Protein AF-A0A2V6AEI7-F1 (afdb_monomer)

Mean predicted aligned error: 3.2 Å

Foldseek 3Di:
DWEWDADPVRQWIWGFPQCFQWIWIAGPVVRHTPDIGGRNDHRDHYDDDDD

Secondary structure (DSSP, 8-state):
---EEE-TTSSEEEEEETTTTEEEEEETTTTEEEEEE----SS--------

Radius of gyration: 10.67 Å; Cα contacts (8 Å, |Δi|>4): 105; chains: 1; bounding box: 24×22×27 Å

Structure (mmCIF, N/CA/C/O backbone):
data_AF-A0A2V6AEI7-F1
#
_entry.id   AF-A0A2V6AEI7-F1
#
loop_
_atom_site.group_PDB
_atom_site.id
_atom_site.type_symbol
_atom_site.label_atom_id
_atom_site.label_alt_id
_atom_site.label_comp_id
_atom_site.label_asym_id
_atom_site.label_entity_id
_atom_site.label_seq_id
_atom_site.pdbx_PDB_ins_code
_atom_site.Cartn_x
_atom_site.Cartn_y
_atom_site.Cartn_z
_atom_site.occupancy
_atom_site.B_iso_or_equiv
_atom_site.auth_seq_id
_atom_site.auth_comp_id
_atom_site.auth_asym_id
_atom_site.auth_atom_id
_atom_site.pdbx_PDB_model_num
ATOM 1 N N . SER A 1 1 ? -0.805 13.304 -7.276 1.00 52.47 1 SER A N 1
ATOM 2 C CA . SER A 1 1 ? -1.891 12.392 -6.882 1.00 52.47 1 SER A CA 1
ATOM 3 C C . SER A 1 1 ? 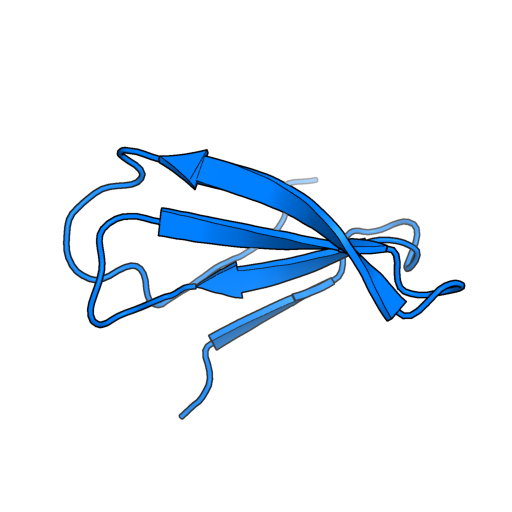-1.279 11.21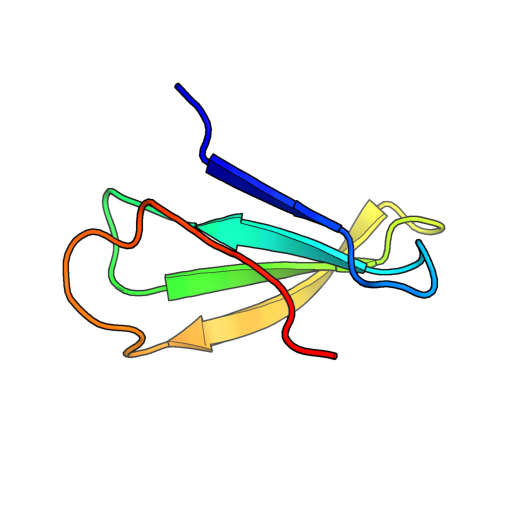2 -6.169 1.00 52.47 1 SER A C 1
ATOM 5 O O . SER A 1 1 ? -0.289 10.695 -6.665 1.00 52.47 1 SER A O 1
ATOM 7 N N . PHE A 1 2 ? -1.790 10.852 -4.995 1.00 58.16 2 PHE A N 1
ATOM 8 C CA . PHE A 1 2 ? -1.381 9.630 -4.306 1.00 58.16 2 PHE A CA 1
ATOM 9 C C . PHE A 1 2 ? -2.285 8.515 -4.809 1.00 58.16 2 PHE A C 1
ATOM 11 O O . PHE A 1 2 ? -3.504 8.685 -4.804 1.00 58.16 2 PHE A O 1
ATOM 18 N N . PHE A 1 3 ? -1.693 7.433 -5.299 1.00 83.75 3 PHE A N 1
ATOM 19 C CA . PHE A 1 3 ? -2.450 6.285 -5.760 1.00 83.75 3 PHE A CA 1
ATOM 20 C C . PHE A 1 3 ? -2.364 5.198 -4.698 1.00 83.75 3 PHE A C 1
ATOM 22 O O . PHE A 1 3 ? -1.301 4.879 -4.162 1.00 83.75 3 PHE A O 1
ATOM 29 N N . SER A 1 4 ? -3.531 4.727 -4.296 1.00 91.62 4 SER A N 1
ATOM 30 C CA . SER A 1 4 ? -3.676 3.852 -3.148 1.00 91.62 4 SER A CA 1
ATOM 31 C C . SER A 1 4 ? -4.998 3.115 -3.231 1.00 91.62 4 SER A C 1
ATOM 33 O O . SER A 1 4 ? -5.972 3.679 -3.729 1.00 91.62 4 SER A O 1
ATOM 35 N N . ALA A 1 5 ? -5.049 1.902 -2.695 1.00 94.44 5 ALA A N 1
ATOM 36 C CA . ALA A 1 5 ? -6.261 1.097 -2.669 1.00 94.44 5 ALA A CA 1
ATOM 37 C C . ALA A 1 5 ? -6.469 0.479 -1.284 1.00 94.44 5 ALA A C 1
ATOM 39 O O . ALA A 1 5 ? -5.515 0.172 -0.569 1.00 94.44 5 ALA A O 1
ATOM 40 N N . ILE A 1 6 ? -7.730 0.288 -0.909 1.00 95.31 6 ILE A N 1
ATOM 41 C CA . ILE A 1 6 ? -8.127 -0.443 0.297 1.00 95.31 6 ILE A CA 1
ATOM 42 C C . ILE A 1 6 ? -8.677 -1.794 -0.153 1.00 95.31 6 ILE A C 1
ATOM 44 O O . ILE A 1 6 ? -9.409 -1.859 -1.143 1.00 95.31 6 ILE A O 1
ATOM 48 N N . ASN A 1 7 ? -8.299 -2.868 0.539 1.00 95.56 7 ASN A N 1
ATOM 49 C CA . ASN A 1 7 ? -8.811 -4.199 0.221 1.00 95.56 7 ASN A CA 1
ATOM 50 C C . ASN A 1 7 ? -10.317 -4.32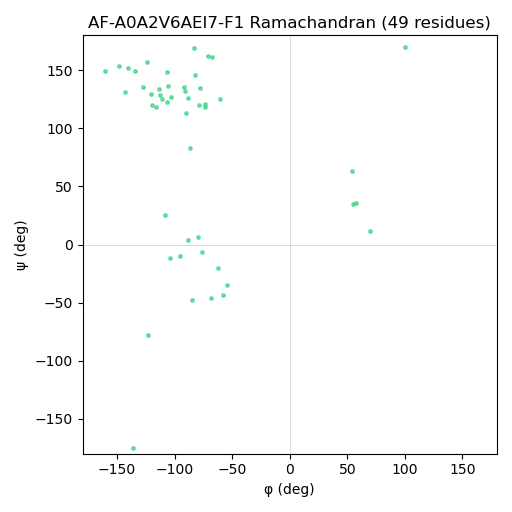4 0.527 1.00 95.56 7 ASN A C 1
ATOM 52 O O . ASN A 1 7 ? -10.843 -3.545 1.320 1.00 95.56 7 ASN A O 1
ATOM 56 N N . PRO A 1 8 ? -11.020 -5.323 -0.040 1.00 96.06 8 PRO A N 1
ATOM 57 C CA . PRO A 1 8 ? -12.464 -5.481 0.165 1.00 96.06 8 PRO A CA 1
ATOM 58 C C . PRO A 1 8 ? -12.894 -5.556 1.637 1.00 96.06 8 PRO A C 1
ATOM 60 O O . PRO A 1 8 ? -13.931 -5.010 2.001 1.00 96.06 8 PRO A O 1
ATOM 63 N N . ASP A 1 9 ? -12.067 -6.166 2.491 1.00 95.75 9 ASP A N 1
ATOM 64 C CA . ASP A 1 9 ? -12.335 -6.294 3.930 1.00 95.75 9 ASP A CA 1
ATOM 65 C C . ASP A 1 9 ? -12.086 -4.998 4.724 1.00 95.75 9 ASP A C 1
ATOM 67 O O . ASP A 1 9 ? -12.352 -4.943 5.924 1.00 95.75 9 ASP A O 1
ATOM 71 N N . GLY A 1 10 ? -11.539 -3.954 4.094 1.00 96.50 10 GLY A N 1
ATOM 72 C CA . GLY A 1 10 ? -11.333 -2.646 4.717 1.00 96.50 10 GLY A CA 1
ATOM 73 C C . GLY A 1 10 ? -10.256 -2.597 5.804 1.00 96.50 10 GLY A C 1
ATOM 74 O O . GLY A 1 10 ? -10.179 -1.609 6.531 1.00 96.50 10 GLY A O 1
ATOM 75 N N . ASN A 1 11 ? -9.437 -3.641 5.953 1.00 98.06 11 ASN A N 1
ATOM 76 C CA . ASN A 1 11 ? -8.441 -3.752 7.025 1.00 98.06 11 ASN A CA 1
ATOM 77 C C . ASN A 1 11 ? -6.999 -3.496 6.563 1.00 98.06 11 ASN A C 1
ATOM 79 O O . ASN A 1 11 ? -6.117 -3.318 7.401 1.00 98.06 11 ASN A O 1
ATOM 83 N N . ARG A 1 12 ? -6.750 -3.443 5.251 1.00 98.00 12 ARG A N 1
ATOM 84 C CA . ARG A 1 12 ? -5.425 -3.205 4.674 1.00 98.00 12 ARG A CA 1
ATOM 85 C C . ARG A 1 12 ? -5.452 -2.068 3.671 1.00 98.00 12 ARG A C 1
ATOM 87 O O . ARG A 1 12 ? -6.307 -2.016 2.787 1.00 98.00 12 ARG A O 1
ATOM 94 N N . PHE A 1 13 ? -4.451 -1.206 3.776 1.00 97.00 13 PHE A N 1
ATOM 95 C CA . PH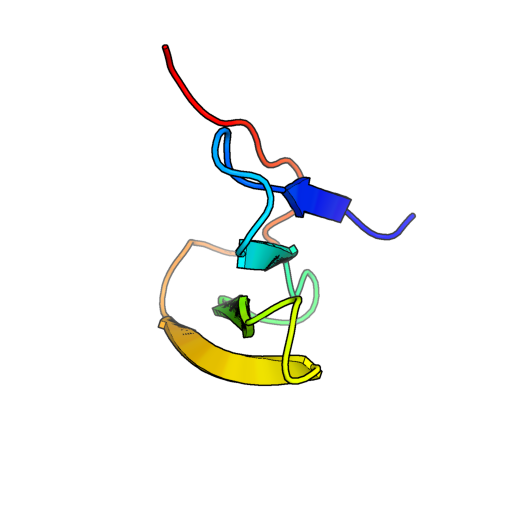E A 1 13 ? -4.218 -0.097 2.866 1.00 97.00 13 PHE A CA 1
ATOM 96 C C . PHE A 1 13 ? -2.939 -0.328 2.067 1.00 97.00 13 PHE A C 1
ATOM 98 O O . PHE A 1 13 ? -1.888 -0.625 2.630 1.00 97.00 13 PHE A O 1
ATOM 105 N N . TYR A 1 14 ? -3.042 -0.198 0.751 1.00 96.56 14 TYR A N 1
ATOM 106 C CA . TYR A 1 14 ? -1.961 -0.426 -0.195 1.00 96.56 14 TYR A CA 1
ATOM 107 C C . TYR A 1 14 ? -1.558 0.914 -0.791 1.00 96.56 14 TYR A C 1
ATOM 109 O O . TYR A 1 14 ? -2.402 1.632 -1.329 1.00 96.56 14 TYR A O 1
ATOM 117 N N . VAL A 1 15 ? -0.272 1.243 -0.696 1.00 95.25 15 VAL A N 1
ATOM 118 C CA . VAL A 1 15 ? 0.300 2.501 -1.184 1.00 95.25 15 VAL A CA 1
ATOM 119 C C . VAL A 1 15 ? 1.350 2.187 -2.235 1.00 95.25 15 VAL A C 1
ATOM 121 O O . VAL A 1 15 ? 2.337 1.513 -1.942 1.00 95.25 15 VAL A O 1
ATOM 124 N N . SER A 1 16 ? 1.149 2.683 -3.453 1.00 94.56 16 SER A N 1
ATOM 125 C CA . SER A 1 16 ? 2.135 2.562 -4.522 1.00 94.56 16 SER A CA 1
ATOM 126 C C . SER A 1 16 ? 3.230 3.606 -4.330 1.00 94.56 16 SER 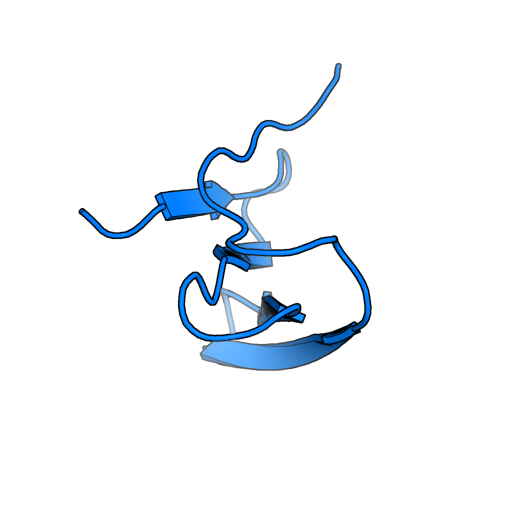A C 1
ATOM 128 O O . SER A 1 16 ? 2.960 4.812 -4.356 1.00 94.56 16 SER A O 1
ATOM 130 N N . ASN A 1 17 ? 4.472 3.158 -4.168 1.00 93.00 17 ASN A N 1
ATOM 131 C CA . ASN A 1 17 ? 5.615 4.053 -4.056 1.00 93.00 17 ASN A CA 1
ATOM 132 C C . ASN A 1 17 ? 6.115 4.379 -5.467 1.00 93.00 17 ASN A C 1
ATOM 134 O O . ASN A 1 17 ? 7.037 3.746 -5.961 1.00 93.00 17 ASN A O 1
ATOM 138 N N . SER A 1 18 ? 5.503 5.359 -6.139 1.00 89.81 18 SER A N 1
ATOM 139 C CA . SER A 1 18 ? 5.773 5.649 -7.560 1.00 89.81 18 SER A CA 1
ATOM 140 C C . SER A 1 18 ? 7.213 6.084 -7.862 1.00 89.81 18 SER A C 1
ATOM 142 O O . SER A 1 18 ? 7.638 6.018 -9.005 1.00 89.81 18 SER A O 1
ATOM 144 N N . ASN A 1 19 ? 7.965 6.554 -6.863 1.00 91.56 19 ASN A N 1
ATOM 145 C CA . ASN A 1 19 ? 9.391 6.886 -7.004 1.00 91.56 19 ASN A CA 1
ATOM 146 C C . ASN A 1 19 ? 10.316 5.684 -6.732 1.00 91.56 19 ASN A C 1
ATOM 148 O O . ASN A 1 19 ? 11.534 5.840 -6.712 1.00 91.56 19 ASN A O 1
ATOM 152 N N . ASP A 1 20 ? 9.733 4.514 -6.489 1.00 92.25 20 ASP A N 1
ATOM 153 C CA . ASP A 1 20 ? 10.386 3.248 -6.183 1.00 92.25 20 ASP A CA 1
ATOM 154 C C . ASP A 1 20 ? 9.700 2.123 -6.993 1.00 92.25 20 ASP A C 1
ATOM 156 O O . ASP A 1 20 ? 8.834 2.360 -7.836 1.00 92.25 20 ASP A O 1
ATOM 160 N N . THR A 1 21 ? 10.110 0.882 -6.766 1.00 94.25 21 THR A N 1
ATOM 161 C CA . THR A 1 21 ? 9.584 -0.341 -7.384 1.00 94.25 21 THR A CA 1
ATOM 162 C C . THR A 1 21 ? 8.770 -1.169 -6.389 1.00 94.25 21 THR A C 1
ATOM 164 O O . THR A 1 21 ? 8.667 -2.390 -6.515 1.00 94.25 21 THR A O 1
ATOM 167 N N . THR A 1 22 ? 8.208 -0.509 -5.369 1.00 95.56 22 THR A N 1
ATOM 168 C CA . THR A 1 22 ? 7.586 -1.162 -4.213 1.00 95.56 22 THR A CA 1
ATOM 169 C C . THR A 1 22 ? 6.133 -0.736 -3.986 1.00 95.56 22 THR A C 1
ATOM 171 O O . THR A 1 22 ? 5.700 0.356 -4.367 1.00 95.56 22 THR A O 1
ATOM 174 N N . VAL A 1 23 ? 5.377 -1.596 -3.299 1.00 96.44 23 VAL A N 1
ATOM 175 C CA . VAL A 1 23 ? 4.074 -1.272 -2.695 1.00 96.44 23 VAL A CA 1
ATOM 176 C C . VAL A 1 23 ? 4.150 -1.509 -1.191 1.00 96.44 23 VAL A C 1
ATOM 178 O O . VAL A 1 23 ? 4.546 -2.585 -0.744 1.00 96.44 23 VAL A O 1
ATOM 181 N N . THR A 1 24 ? 3.735 -0.525 -0.398 1.00 97.19 24 THR A N 1
ATOM 182 C CA . THR A 1 24 ? 3.634 -0.662 1.060 1.00 97.19 24 THR A CA 1
ATOM 183 C C . THR A 1 24 ? 2.240 -1.146 1.440 1.00 97.19 24 THR A C 1
ATOM 185 O O . THR A 1 24 ? 1.245 -0.578 0.992 1.00 97.19 24 THR A O 1
ATOM 188 N N . VAL A 1 25 ? 2.165 -2.163 2.299 1.00 97.62 25 VAL A N 1
ATOM 189 C CA . VAL A 1 25 ? 0.919 -2.667 2.888 1.00 97.62 25 VAL A CA 1
ATOM 190 C C . VAL A 1 25 ? 0.855 -2.242 4.347 1.00 97.62 25 VAL A C 1
ATOM 192 O O . VAL A 1 25 ? 1.734 -2.580 5.141 1.00 97.62 25 VAL A O 1
ATOM 195 N N . VAL A 1 26 ? -0.202 -1.522 4.701 1.00 98.31 26 VAL A N 1
ATOM 196 C CA . VAL A 1 26 ? -0.452 -0.987 6.040 1.00 98.31 26 VAL A CA 1
ATOM 197 C C . VAL A 1 26 ? -1.673 -1.677 6.640 1.00 98.31 26 VAL A C 1
ATOM 199 O O . VAL A 1 26 ? -2.701 -1.809 5.976 1.00 98.31 26 VAL A O 1
ATOM 202 N N . ASP A 1 27 ? -1.564 -2.104 7.893 1.00 98.31 27 ASP A N 1
ATOM 203 C CA . ASP A 1 27 ? -2.702 -2.491 8.723 1.00 98.31 27 ASP A CA 1
ATOM 204 C C . ASP A 1 27 ? -3.462 -1.234 9.148 1.00 98.31 27 ASP A C 1
ATOM 206 O O . ASP A 1 27 ? -2.907 -0.366 9.822 1.00 98.31 27 ASP A O 1
ATOM 210 N N . ILE A 1 28 ? -4.726 -1.114 8.747 1.00 97.62 28 ILE A N 1
ATOM 211 C CA . ILE A 1 28 ? -5.523 0.087 9.022 1.00 97.62 28 ILE A CA 1
ATOM 212 C C . ILE A 1 28 ? -5.832 0.245 10.522 1.00 97.62 28 ILE A C 1
ATOM 214 O O . ILE A 1 28 ? -5.652 1.352 11.028 1.00 97.62 28 ILE A O 1
ATOM 218 N N . PRO A 1 29 ? -6.257 -0.798 11.265 1.00 97.50 29 PRO A N 1
ATOM 219 C CA . PRO A 1 29 ? -6.576 -0.657 12.687 1.00 97.50 29 PRO A CA 1
ATOM 220 C C . PRO A 1 29 ? -5.416 -0.144 13.543 1.00 97.50 29 PRO A C 1
ATOM 222 O O . PRO A 1 29 ? -5.616 0.710 14.405 1.00 97.50 29 PRO A O 1
ATOM 225 N N . SER A 1 30 ? -4.211 -0.670 13.319 1.00 97.94 30 SER A N 1
ATOM 226 C CA . SER A 1 30 ? -3.025 -0.312 14.103 1.00 97.94 30 SER A CA 1
ATOM 227 C C . SER A 1 30 ? -2.164 0.779 13.467 1.00 97.94 30 SER A C 1
ATOM 229 O O . SER A 1 30 ? -1.258 1.288 14.124 1.00 97.94 30 SER A O 1
ATOM 231 N N . LEU A 1 31 ? -2.437 1.149 12.211 1.00 96.56 31 LEU A N 1
ATOM 232 C CA . LEU A 1 31 ? -1.631 2.074 11.408 1.00 96.56 31 LEU A CA 1
ATOM 233 C C . LEU A 1 31 ? -0.159 1.645 11.303 1.00 96.56 31 LEU A C 1
ATOM 235 O O . LEU A 1 31 ? 0.748 2.479 11.267 1.00 96.56 31 LEU A O 1
ATOM 239 N N . THR A 1 32 ? 0.088 0.336 11.256 1.00 98.19 32 THR A N 1
ATOM 240 C CA . THR A 1 32 ? 1.439 -0.230 11.164 1.00 98.19 32 THR A CA 1
ATOM 241 C C . THR A 1 32 ? 1.722 -0.791 9.777 1.00 98.19 32 THR A C 1
ATOM 243 O O . THR A 1 32 ? 0.828 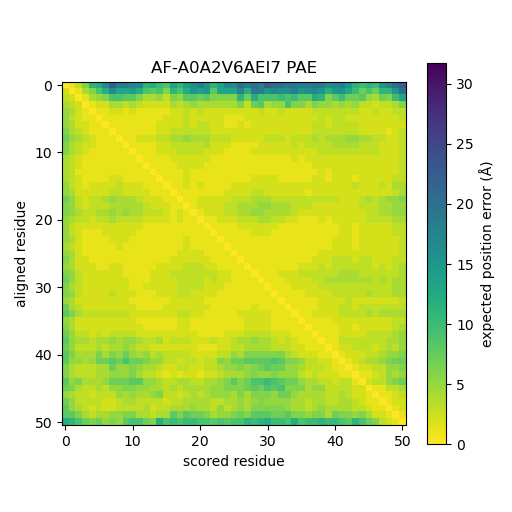-1.273 9.085 1.00 98.19 32 THR A O 1
ATOM 246 N N . VAL A 1 33 ? 2.984 -0.740 9.347 1.00 98.12 33 VAL A N 1
ATOM 247 C CA . VAL A 1 33 ? 3.409 -1.408 8.110 1.00 98.12 33 VAL A CA 1
ATOM 248 C C . VAL A 1 33 ? 3.454 -2.913 8.360 1.00 98.12 33 VAL A C 1
ATOM 250 O O . VAL A 1 33 ? 4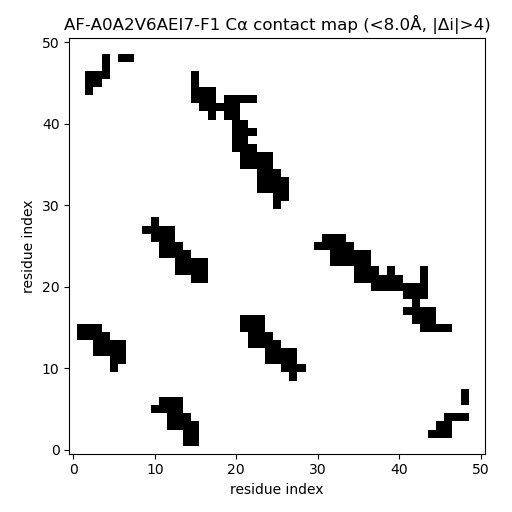.204 -3.375 9.216 1.00 98.12 33 VAL A O 1
ATOM 253 N N . LEU A 1 34 ? 2.679 -3.669 7.585 1.00 98.00 34 LEU A N 1
ATOM 254 C CA . LEU A 1 34 ? 2.714 -5.130 7.596 1.00 98.00 34 LEU A CA 1
ATOM 255 C C . LEU A 1 34 ? 3.816 -5.653 6.681 1.00 98.00 34 LEU A C 1
ATOM 257 O O . LEU A 1 34 ? 4.597 -6.518 7.070 1.00 98.00 34 LEU A O 1
ATOM 261 N N . HIS A 1 35 ? 3.870 -5.125 5.455 1.00 97.12 35 HIS A N 1
ATOM 262 C CA . HIS A 1 35 ? 4.776 -5.599 4.416 1.00 97.12 35 HIS A CA 1
ATOM 263 C C . HIS A 1 35 ? 5.199 -4.470 3.480 1.00 97.12 35 HIS A C 1
ATOM 265 O O . HIS A 1 35 ? 4.455 -3.520 3.242 1.00 97.12 35 HIS A O 1
ATOM 271 N N . VAL A 1 36 ? 6.375 -4.644 2.883 1.00 97.50 36 VAL A N 1
ATOM 272 C CA . VAL A 1 36 ? 6.801 -3.924 1.684 1.00 97.50 36 VAL A CA 1
ATOM 273 C C . VAL A 1 36 ? 6.970 -4.972 0.595 1.00 97.50 36 VAL A C 1
ATOM 275 O O . VAL A 1 36 ? 7.755 -5.904 0.758 1.00 97.50 36 VAL A O 1
ATOM 278 N N . ILE A 1 37 ? 6.186 -4.860 -0.472 1.00 96.44 37 ILE A N 1
ATOM 279 C CA . ILE A 1 37 ? 6.222 -5.768 -1.618 1.00 96.44 37 ILE A CA 1
ATOM 280 C C . ILE A 1 37 ? 7.225 -5.193 -2.624 1.00 96.44 37 ILE A C 1
ATOM 282 O O . ILE A 1 37 ? 6.959 -4.106 -3.145 1.00 96.44 37 ILE A O 1
ATOM 286 N N . PRO A 1 38 ? 8.364 -5.862 -2.877 1.00 96.25 38 PRO A N 1
ATOM 287 C CA . PRO A 1 38 ? 9.341 -5.413 -3.859 1.00 96.25 38 PRO A CA 1
ATOM 288 C C . PRO A 1 38 ? 8.974 -5.836 -5.284 1.00 96.25 38 PRO A C 1
ATOM 290 O O . PRO A 1 38 ? 8.090 -6.667 -5.491 1.00 96.25 38 PRO A O 1
ATOM 293 N N . ASP A 1 39 ? 9.695 -5.269 -6.250 1.00 94.00 39 ASP A N 1
ATOM 294 C CA . ASP A 1 39 ? 9.718 -5.691 -7.653 1.00 94.00 39 ASP A CA 1
ATOM 295 C C . ASP A 1 39 ? 8.343 -5.697 -8.350 1.00 94.00 39 ASP A C 1
ATOM 297 O O . ASP A 1 39 ? 8.076 -6.516 -9.229 1.00 94.0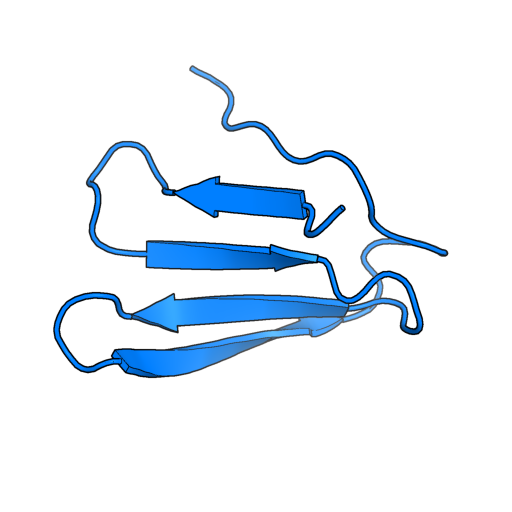0 39 ASP A O 1
ATOM 301 N N . VAL A 1 40 ? 7.466 -4.742 -8.015 1.00 92.69 40 VAL A N 1
ATOM 302 C CA . VAL A 1 40 ? 6.122 -4.618 -8.626 1.00 92.69 40 VAL A CA 1
ATOM 303 C C . VAL A 1 40 ? 6.130 -3.948 -10.009 1.00 92.69 40 VAL A C 1
ATOM 305 O O . VAL A 1 40 ? 5.077 -3.664 -10.580 1.00 92.69 40 VAL A O 1
ATOM 308 N N . GLY A 1 41 ? 7.321 -3.683 -10.549 1.00 89.62 41 GLY A N 1
ATOM 309 C CA . GLY A 1 41 ? 7.538 -2.917 -11.771 1.00 89.62 41 GLY A CA 1
ATOM 310 C C . GLY A 1 41 ? 7.942 -1.466 -11.505 1.00 89.62 41 GLY A C 1
ATOM 311 O O . GLY A 1 41 ? 7.934 -0.977 -10.376 1.00 89.62 41 GLY A O 1
ATOM 312 N N . SER A 1 42 ? 8.356 -0.776 -12.567 1.00 89.00 42 SER A N 1
ATOM 313 C CA . SER A 1 42 ? 8.780 0.622 -12.487 1.00 89.00 42 SER A CA 1
ATOM 314 C C . SER A 1 42 ? 7.574 1.553 -12.404 1.00 89.00 42 SER A C 1
ATOM 316 O O . SER A 1 42 ? 6.649 1.419 -13.202 1.00 89.00 42 SER A O 1
ATOM 318 N N . TYR A 1 43 ? 7.632 2.530 -11.495 1.00 87.19 43 TYR A N 1
ATOM 319 C CA . TYR A 1 43 ? 6.601 3.557 -11.321 1.00 87.19 43 TYR A CA 1
ATOM 320 C C . TYR A 1 43 ? 5.195 2.971 -11.101 1.00 87.19 43 TYR A C 1
ATOM 322 O O . TYR A 1 43 ? 4.298 3.202 -11.918 1.00 87.19 43 TYR A O 1
ATOM 330 N N . PRO A 1 44 ? 4.966 2.218 -10.009 1.00 88.12 44 PRO A N 1
ATOM 331 C CA . PRO A 1 44 ? 3.622 1.774 -9.680 1.00 88.12 44 PRO A CA 1
ATOM 332 C C . PRO A 1 44 ? 2.735 3.005 -9.450 1.00 88.12 44 PRO A C 1
ATOM 334 O O . PRO A 1 44 ? 3.065 3.894 -8.660 1.00 88.12 44 PRO A O 1
ATOM 337 N N . PHE A 1 45 ? 1.627 3.059 -10.183 1.00 86.69 45 PHE A N 1
ATOM 338 C CA . PHE A 1 45 ? 0.651 4.138 -10.123 1.00 86.69 45 PHE A CA 1
ATOM 339 C C . PHE A 1 45 ? -0.717 3.558 -9.796 1.00 86.69 45 PHE A C 1
ATOM 341 O O . PHE A 1 45 ? -1.135 3.620 -8.653 1.00 86.69 45 PHE A O 1
ATOM 348 N N . ASP A 1 46 ? -1.415 2.960 -10.755 1.00 86.88 46 ASP A N 1
ATOM 349 C CA . ASP A 1 46 ? -2.799 2.554 -10.522 1.00 86.88 46 ASP A CA 1
ATOM 350 C C . ASP A 1 46 ? -2.914 1.209 -9.788 1.00 86.88 46 ASP A C 1
ATOM 352 O O . ASP A 1 46 ? -2.097 0.306 -9.984 1.00 86.88 46 ASP A O 1
ATOM 356 N N . MET A 1 47 ? -3.936 1.071 -8.942 1.00 87.06 47 MET A N 1
ATOM 357 C CA . MET A 1 47 ? -4.189 -0.145 -8.168 1.00 87.06 47 MET A CA 1
ATOM 358 C C . MET A 1 47 ? -5.687 -0.408 -8.039 1.00 87.06 47 MET A C 1
ATOM 360 O O . MET A 1 47 ? -6.453 0.461 -7.628 1.00 87.06 47 MET A O 1
ATOM 364 N N . ALA A 1 48 ? -6.087 -1.646 -8.318 1.00 88.94 48 ALA A N 1
ATOM 365 C CA . ALA A 1 48 ? -7.449 -2.125 -8.138 1.00 88.94 48 ALA A CA 1
ATOM 366 C C . ALA A 1 48 ? -7.443 -3.557 -7.595 1.00 88.94 48 ALA A C 1
ATOM 368 O O . ALA A 1 48 ? -6.523 -4.333 -7.859 1.00 88.94 48 ALA A O 1
ATOM 369 N N . PHE A 1 49 ? -8.493 -3.907 -6.857 1.00 86.75 49 PHE A N 1
ATOM 370 C CA . PHE A 1 49 ? -8.756 -5.286 -6.463 1.00 86.75 49 PHE A CA 1
ATOM 371 C C . PHE A 1 49 ? -9.654 -5.951 -7.504 1.00 86.75 49 PHE A C 1
ATOM 373 O O . PHE A 1 49 ? -10.628 -5.353 -7.963 1.00 86.75 49 PHE A O 1
ATOM 380 N N . GLY A 1 50 ? -9.304 -7.180 -7.882 1.00 85.81 50 GLY A N 1
ATOM 381 C CA . GLY A 1 50 ? -10.191 -8.036 -8.661 1.00 85.81 50 GLY A CA 1
ATOM 382 C C . GLY A 1 50 ? -11.372 -8.536 -7.817 1.00 85.81 50 GLY A C 1
ATOM 383 O O . GLY A 1 50 ? -11.305 -8.457 -6.586 1.00 85.81 50 GLY A O 1
ATOM 384 N N . PRO A 1 51 ? -12.445 -9.018 -8.468 1.00 78.25 51 PRO A N 1
ATOM 385 C CA . PRO A 1 51 ? -13.530 -9.726 -7.793 1.00 78.25 51 PRO A CA 1
ATOM 386 C C . PRO A 1 51 ? -13.061 -11.027 -7.127 1.00 78.25 51 PRO A C 1
ATOM 388 O O . PRO A 1 51 ? -12.069 -11.626 -7.607 1.00 78.25 51 PRO A O 1
#

Solvent-accessible surface area (backbone atoms only — not comparable to full-atom values): 3097 Å² total; per-residue (Å²): 134,89,39,60,39,64,46,96,85,67,48,39,38,38,40,40,37,46,97,42,37,34,34,41,33,27,33,52,92,78,71,38,79,75,47,73,44,72,79,73,44,83,51,37,50,88,67,84,82,79,134

Near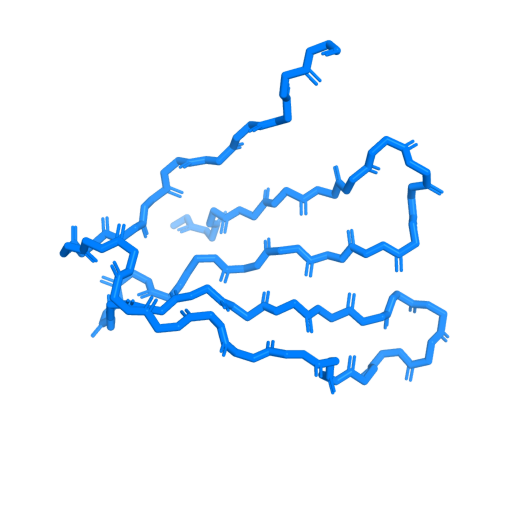est PDB structures (foldseek):
  5c2v-assembly1_B  TM=9.544E-01  e=2.214E-02  Candidatus Kuenenia stuttgartensis
  8afx-assembly1_A  TM=7.955E-01  e=1.827E-01  Saccharomyces cerevisiae
  6lqv-assembly1_B1  TM=9.117E-01  e=6.103E-01  Saccharomyces cerevisiae S288C
  7d5s-assembly1_B1  TM=9.112E-01  e=6.103E-01  Saccharomyces cerevisiae S288C
  6e29-assembly3_C  TM=8.688E-01  e=7.767E-01  Thermothelomyces thermophilus

pLDDT: mean 92.07, std 8.74, range [52.47, 98.31]

Sequence (51 aa):
SFFSAINPDGNRFYVSNSNDTTVTVVDIPSLTVLHVIPDVGSYPFDMAFGP